Protein AF-A0A8T3BFW3-F1 (afdb_monomer)

Sequence (108 aa):
MHKDVEEMVSISEVGQRNKYLAMSLGGLLQPLALLGRVWEDISMDFIDWLSRSEGFTVILVVVNRLSKYAHFIPLRHPYTVVTIISAFIREVVRLHGLGTRGDNIRQG

Nearest PDB structures (foldseek):
  2x6n-assembly2_E  TM=8.194E-01  e=5.418E-03  Human spumaretrovirus
  2x6s-assembly3_A  TM=8.290E-01  e=5.418E-03  Human spumaretrovirus
  2x6s-assembly3_B  TM=8.291E-01  e=5.770E-03  Human spumaretrovirus
  2x74-assembly2_A  TM=8.304E-01  e=6.144E-03  Human spumaretrovirus
  3oyn-assembly1_A  TM=8.134E-01  e=8.412E-03  Human spumaretrovirus

Organism: Dendrobium nobile (NCBI:txid94219)

Foldseek 3Di:
DVVVVVVVLVPDPVSVVPPDPPPPPCDPPDPDPQDPDWQQDKDWDKDAQADDDPQFGIWIWIAGPNVRDIDTFTDHPPDDPVNVVVSCCVGPCVVPNHPPPPDDPDDD

pLDDT: mean 76.06, std 16.07, range [36.5, 95.12]

Radius of gyration: 24.31 Å; Cα contacts (8 Å, |Δi|>4): 108; chains: 1; bounding box: 72×40×49 Å

Mean predicted aligned error: 15.04 Å

Solvent-accessible surface area (backbone atoms only — not comparable to full-atom values): 6879 Å² total; per-residue (Å²): 109,73,67,59,52,54,51,58,48,71,75,30,67,69,54,54,70,69,47,69,74,81,63,73,87,67,66,87,76,76,76,74,76,86,71,91,53,75,55,57,45,71,49,76,50,75,52,65,90,46,78,74,52,97,71,27,32,31,33,41,36,41,30,25,73,80,77,69,50,69,45,81,43,79,37,44,78,88,74,49,72,68,56,51,53,53,50,44,44,64,68,45,35,70,76,70,52,77,39,71,80,82,74,75,88,69,89,132

InterPro domains:
  IPR012337 Ribonuclease H-like superfamily [SSF53098] (29-98)
  IPR036397 Ribonuclease H superfamily [G3DSA:3.30.420.10] (36-102)

Structure (mmCIF, N/CA/C/O backbone):
data_AF-A0A8T3BFW3-F1
#
_entry.id   AF-A0A8T3BFW3-F1
#
loop_
_atom_site.group_PDB
_atom_site.id
_atom_site.type_symbol
_atom_site.label_atom_id
_atom_site.label_alt_id
_atom_site.label_comp_id
_atom_site.label_asym_id
_atom_site.label_entity_id
_atom_site.label_seq_id
_atom_site.pdbx_PDB_ins_code
_atom_site.Cartn_x
_atom_site.Cartn_y
_atom_site.Cartn_z
_atom_site.occupancy
_atom_site.B_iso_or_equiv
_atom_site.auth_seq_id
_atom_site.auth_comp_id
_atom_site.auth_asym_id
_atom_site.auth_atom_id
_atom_site.pdbx_PDB_model_num
ATOM 1 N N . MET A 1 1 ? 39.112 23.310 -34.928 1.00 56.00 1 MET A N 1
ATOM 2 C CA . MET A 1 1 ? 39.297 22.261 -33.902 1.00 56.00 1 MET A CA 1
ATOM 3 C C . MET A 1 1 ? 37.984 21.782 -33.298 1.00 56.00 1 MET A C 1
ATOM 5 O O . MET A 1 1 ? 37.650 20.635 -33.524 1.00 56.00 1 MET A O 1
ATOM 9 N N . HIS A 1 2 ? 37.209 22.604 -32.573 1.00 57.06 2 HIS A N 1
ATOM 10 C CA . HIS A 1 2 ? 35.934 22.133 -31.993 1.00 57.06 2 HIS A CA 1
ATOM 11 C C . HIS A 1 2 ? 34.885 21.728 -33.047 1.00 57.06 2 HIS A C 1
ATOM 13 O O . HIS A 1 2 ? 34.278 20.673 -32.913 1.00 57.06 2 HIS A O 1
ATOM 19 N N . LYS A 1 3 ? 34.735 22.513 -34.124 1.00 67.19 3 LYS A N 1
ATOM 20 C CA . LYS A 1 3 ? 33.815 22.198 -35.234 1.00 67.19 3 LYS A CA 1
ATOM 21 C C . LYS A 1 3 ? 34.152 20.887 -35.948 1.00 67.19 3 LYS A C 1
ATOM 23 O O . LYS A 1 3 ? 33.261 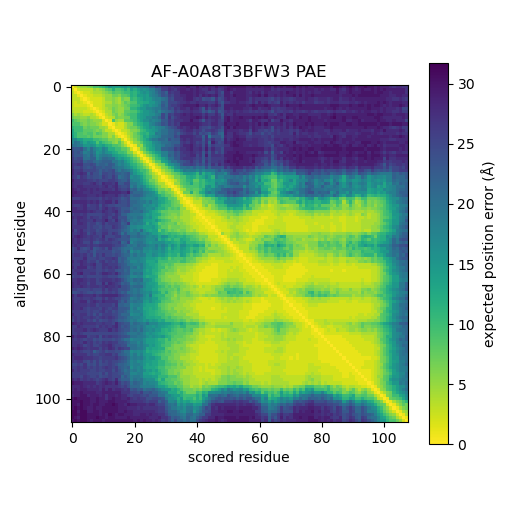20.097 -36.220 1.00 67.19 3 LYS A O 1
ATOM 28 N N . ASP A 1 4 ? 35.437 20.639 -36.177 1.00 66.38 4 ASP A N 1
ATOM 29 C CA . ASP A 1 4 ? 35.906 19.443 -36.889 1.00 66.38 4 ASP A CA 1
ATOM 30 C C . ASP A 1 4 ? 35.658 18.168 -36.061 1.00 66.38 4 ASP A C 1
ATOM 32 O O . ASP A 1 4 ? 35.359 17.104 -36.597 1.00 66.38 4 ASP A O 1
ATOM 36 N N . VAL A 1 5 ? 35.728 18.287 -34.730 1.00 66.56 5 VAL A N 1
ATOM 37 C CA . VAL A 1 5 ? 35.399 17.201 -33.796 1.00 66.56 5 VAL A CA 1
ATOM 38 C C . VAL A 1 5 ? 33.894 16.920 -33.779 1.00 66.56 5 VAL A C 1
ATOM 40 O O . VAL A 1 5 ? 33.497 15.757 -33.745 1.00 66.56 5 VAL A O 1
ATOM 43 N N . GLU A 1 6 ? 33.047 17.951 -33.827 1.00 68.75 6 GLU A N 1
ATOM 44 C CA . GLU A 1 6 ? 31.589 17.782 -33.902 1.00 68.75 6 GLU A CA 1
ATOM 45 C C . GLU A 1 6 ? 31.159 17.126 -35.217 1.00 68.75 6 GLU A C 1
ATOM 47 O O . GLU A 1 6 ? 30.344 16.200 -35.208 1.00 68.75 6 GLU A O 1
ATOM 52 N N . GLU A 1 7 ? 31.763 17.546 -36.328 1.00 71.56 7 GLU A N 1
ATOM 53 C CA . GLU A 1 7 ? 31.522 16.962 -37.641 1.00 71.56 7 GLU A CA 1
ATOM 54 C C . GLU A 1 7 ? 31.944 15.489 -37.656 1.00 71.56 7 GLU A C 1
ATOM 56 O O . GLU A 1 7 ? 31.107 14.634 -37.939 1.00 71.56 7 GLU A O 1
ATOM 61 N N . MET A 1 8 ? 33.161 15.156 -37.204 1.00 66.38 8 MET A N 1
ATOM 62 C CA . MET A 1 8 ? 33.671 13.775 -37.148 1.00 66.38 8 MET A CA 1
ATOM 63 C C . MET A 1 8 ? 32.805 12.833 -36.292 1.00 66.38 8 MET A C 1
ATOM 65 O O . MET A 1 8 ? 32.678 11.641 -36.577 1.00 66.38 8 MET A O 1
ATOM 69 N N . VAL A 1 9 ? 32.175 13.365 -35.246 1.00 65.19 9 VAL A N 1
ATOM 70 C CA . VAL A 1 9 ? 31.271 12.612 -34.368 1.00 65.19 9 VAL A CA 1
ATOM 71 C C . VAL A 1 9 ? 29.866 12.452 -34.974 1.00 65.19 9 VAL A C 1
ATOM 73 O O . VAL A 1 9 ? 29.157 11.504 -34.626 1.00 65.19 9 VAL A O 1
ATOM 76 N N . SER A 1 10 ? 29.455 13.328 -35.895 1.00 64.25 10 SER A N 1
ATOM 77 C CA . SER A 1 10 ? 28.176 13.217 -36.614 1.00 64.25 10 SER A CA 1
ATOM 78 C C . SER A 1 10 ? 28.187 12.113 -37.681 1.00 64.25 10 SER A C 1
ATOM 80 O O . SER A 1 10 ? 27.211 11.381 -37.814 1.00 64.25 10 SER A O 1
ATOM 82 N N . ILE A 1 11 ? 29.317 11.939 -38.372 1.00 69.81 11 ILE A N 1
ATOM 83 C CA . ILE A 1 11 ? 29.502 10.955 -39.455 1.00 69.81 11 ILE A CA 1
ATOM 84 C C . ILE A 1 11 ? 29.868 9.548 -38.962 1.00 69.81 11 ILE A C 1
ATOM 86 O O . ILE A 1 11 ? 29.824 8.595 -39.738 1.00 69.81 11 ILE A O 1
ATOM 90 N N . SER A 1 12 ? 30.216 9.379 -37.683 1.00 70.12 12 SER A N 1
ATOM 91 C CA . SER A 1 12 ? 30.611 8.075 -37.138 1.00 70.12 12 SER A CA 1
ATOM 92 C C . SER A 1 12 ? 29.428 7.298 -36.551 1.00 70.12 12 SER A C 1
ATOM 94 O O . SER A 1 12 ? 28.923 7.614 -35.472 1.00 70.12 12 SER A O 1
ATOM 96 N N . GLU A 1 13 ? 29.042 6.207 -37.216 1.00 61.53 13 GLU A N 1
ATOM 97 C CA . GLU A 1 13 ? 27.994 5.275 -36.767 1.00 61.53 13 GLU A CA 1
ATOM 98 C C . GLU A 1 13 ? 28.285 4.658 -35.387 1.00 61.53 13 GLU A C 1
ATOM 100 O O . GLU A 1 13 ? 27.370 4.423 -34.600 1.00 61.53 13 GLU A O 1
ATOM 105 N N . VAL A 1 14 ? 29.559 4.409 -35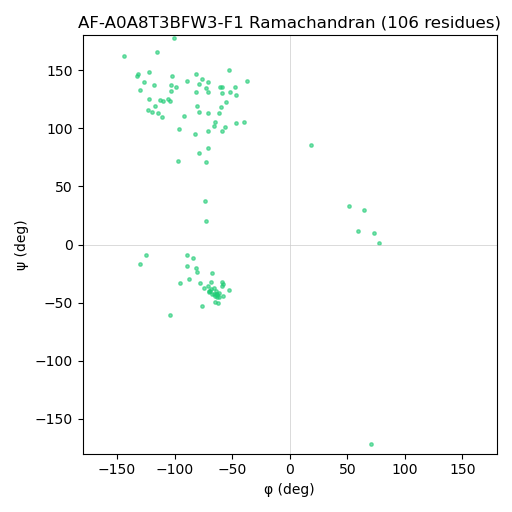.069 1.00 66.88 14 VAL A N 1
ATOM 106 C CA . VAL A 1 14 ? 29.989 3.831 -33.782 1.00 66.88 14 VAL A CA 1
ATOM 107 C C . VAL A 1 14 ? 29.783 4.833 -32.643 1.00 66.88 14 VAL A C 1
ATOM 109 O O . VAL A 1 14 ? 29.313 4.464 -31.567 1.00 66.88 14 VAL A O 1
ATOM 112 N N . GLY A 1 1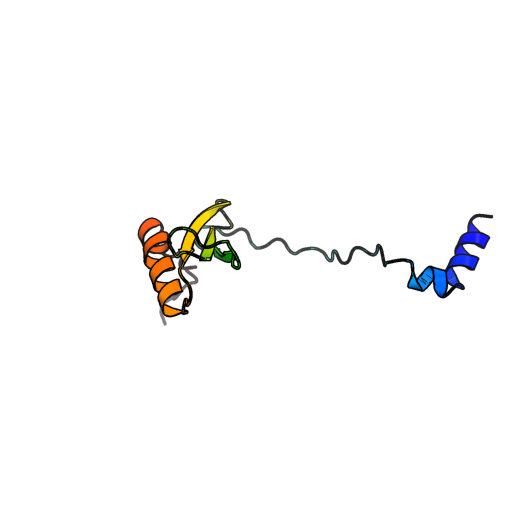5 ? 30.071 6.116 -32.893 1.00 61.09 15 GLY A N 1
ATOM 113 C CA . GLY A 1 15 ? 29.819 7.202 -31.947 1.00 61.09 15 GLY A CA 1
ATOM 114 C C . GLY A 1 15 ? 28.327 7.475 -31.745 1.00 61.09 15 GLY A C 1
ATOM 115 O O . GLY A 1 15 ? 27.906 7.702 -30.616 1.00 61.09 15 GLY A O 1
ATOM 116 N N . GLN A 1 16 ? 27.523 7.396 -32.809 1.00 60.12 16 GLN A N 1
ATOM 117 C CA . GLN A 1 16 ? 26.064 7.557 -32.743 1.00 60.12 16 GLN A CA 1
ATOM 118 C C . GLN A 1 16 ? 25.373 6.381 -32.037 1.00 60.12 16 GLN A C 1
ATOM 120 O O . GLN A 1 16 ? 24.478 6.602 -31.229 1.00 60.12 16 GLN A O 1
ATOM 125 N N . ARG A 1 17 ? 25.805 5.135 -32.286 1.00 61.56 17 ARG A N 1
ATOM 126 C CA . ARG A 1 17 ? 25.239 3.935 -31.640 1.00 61.56 17 ARG A CA 1
ATOM 127 C C . ARG A 1 17 ? 25.599 3.819 -30.158 1.00 61.56 17 ARG A C 1
ATOM 129 O O . ARG A 1 17 ? 24.787 3.328 -29.384 1.00 61.56 17 ARG A O 1
ATOM 136 N N . ASN A 1 18 ? 26.809 4.230 -29.767 1.00 58.78 18 ASN A N 1
ATOM 137 C CA . ASN A 1 18 ? 27.284 4.111 -28.383 1.00 58.78 18 ASN A CA 1
ATOM 138 C C . ASN A 1 18 ? 26.938 5.330 -27.512 1.00 58.78 18 ASN A C 1
ATOM 140 O O . ASN A 1 18 ? 26.950 5.249 -26.282 1.00 58.78 18 ASN A O 1
ATOM 144 N N . LYS A 1 19 ? 26.609 6.470 -28.129 1.00 58.16 19 LYS A N 1
ATOM 145 C CA . LYS A 1 19 ? 25.938 7.557 -27.426 1.00 58.16 19 LYS A CA 1
ATOM 146 C C . LYS A 1 19 ? 24.514 7.105 -27.136 1.00 58.16 19 LYS A C 1
ATOM 148 O O . LYS A 1 19 ? 23.627 7.237 -27.971 1.00 58.16 19 LYS A O 1
ATOM 153 N N . TYR A 1 20 ? 24.282 6.617 -25.920 1.00 54.94 20 TYR A N 1
ATOM 154 C CA . TYR A 1 20 ? 22.945 6.705 -25.350 1.00 54.94 20 TYR A CA 1
ATOM 155 C C . TYR A 1 20 ? 22.458 8.133 -25.570 1.00 54.94 20 TYR A C 1
ATOM 157 O O . TYR A 1 20 ? 23.178 9.089 -25.263 1.00 54.94 20 TYR A O 1
ATOM 165 N N . LEU A 1 21 ? 21.265 8.285 -26.140 1.00 58.31 21 LEU A N 1
ATOM 166 C CA . LEU A 1 21 ? 20.603 9.573 -26.157 1.00 58.31 21 LEU A CA 1
ATOM 167 C C . LEU A 1 21 ? 20.485 10.022 -24.695 1.00 58.31 21 LEU A C 1
ATOM 169 O O . LEU A 1 21 ? 19.583 9.607 -23.981 1.00 58.31 21 LEU A O 1
ATOM 173 N N . ALA A 1 22 ? 21.366 10.921 -24.261 1.00 54.59 22 ALA A N 1
ATOM 174 C CA . ALA A 1 22 ? 21.135 11.769 -23.097 1.00 54.59 22 ALA A CA 1
ATOM 175 C C . ALA A 1 22 ? 20.087 12.851 -23.428 1.00 54.59 22 ALA A C 1
ATOM 177 O O . ALA A 1 22 ? 20.012 13.887 -22.773 1.00 54.59 22 ALA A O 1
ATOM 178 N N . MET A 1 23 ? 19.273 12.635 -24.470 1.00 53.62 23 MET A N 1
ATOM 179 C CA . MET A 1 23 ? 17.997 13.306 -24.594 1.00 53.62 23 MET A CA 1
ATOM 180 C C . MET A 1 23 ? 17.163 12.781 -23.441 1.00 53.62 23 MET A C 1
ATOM 182 O O . MET A 1 23 ? 16.675 11.655 -23.470 1.00 53.62 23 MET A O 1
ATOM 186 N N . SER A 1 24 ? 17.060 13.605 -22.405 1.00 59.59 24 SER A N 1
ATOM 187 C CA . SER A 1 24 ? 15.990 13.517 -21.429 1.00 59.59 24 SER A CA 1
ATOM 188 C C . SER A 1 24 ? 14.698 13.193 -22.180 1.00 59.59 24 SER A C 1
ATOM 190 O O . SER A 1 24 ? 14.111 14.062 -22.823 1.00 59.59 24 SER A O 1
ATOM 192 N N . LEU A 1 25 ? 14.229 11.948 -22.083 1.00 54.22 25 LEU A N 1
ATOM 193 C CA . LEU A 1 25 ? 12.844 11.598 -22.380 1.00 54.22 25 LEU A CA 1
ATOM 194 C C . LEU A 1 25 ? 11.946 12.111 -21.235 1.00 54.22 25 LEU A C 1
ATOM 196 O O . LEU A 1 25 ? 11.024 11.443 -20.792 1.00 54.22 25 LEU A O 1
ATOM 200 N N . GLY A 1 26 ? 12.262 13.282 -20.686 1.00 58.81 26 GLY A N 1
ATOM 201 C CA . GLY A 1 26 ? 11.469 13.996 -19.709 1.00 58.81 26 GLY A CA 1
ATOM 202 C C . GLY A 1 26 ? 10.644 15.026 -20.453 1.00 58.81 26 GLY A C 1
ATOM 203 O O . GLY A 1 26 ? 10.927 16.219 -20.378 1.00 58.81 26 GLY A O 1
ATOM 204 N N . GLY A 1 27 ? 9.633 14.566 -21.197 1.00 64.19 27 GLY A N 1
ATOM 205 C CA . GLY A 1 27 ? 8.515 15.445 -21.530 1.00 64.19 27 GLY A CA 1
ATOM 206 C C . GLY A 1 27 ? 7.966 16.060 -20.238 1.00 64.19 27 GLY A C 1
ATOM 207 O O . GLY A 1 27 ? 8.089 15.449 -19.175 1.00 64.19 27 GLY A O 1
ATOM 208 N N . LEU A 1 28 ? 7.408 17.274 -20.313 1.00 60.81 28 LEU A N 1
ATOM 209 C CA . LEU A 1 28 ? 6.784 17.953 -19.171 1.00 60.81 28 LEU A CA 1
ATOM 210 C C . LEU A 1 28 ? 5.852 16.975 -18.445 1.00 60.81 28 LEU A C 1
ATOM 212 O O . LEU A 1 28 ? 4.771 16.661 -18.939 1.00 60.81 28 LEU A O 1
ATOM 216 N N . LEU A 1 29 ? 6.291 16.468 -17.289 1.00 64.88 29 LEU A N 1
ATOM 217 C CA . LEU A 1 29 ? 5.467 15.621 -16.442 1.00 64.88 29 LEU A CA 1
ATOM 218 C C . LEU A 1 29 ? 4.319 16.500 -15.967 1.00 64.88 29 LEU A C 1
ATOM 220 O O . LEU A 1 29 ? 4.522 17.400 -15.152 1.00 64.88 29 LEU A O 1
ATOM 224 N N . GLN A 1 30 ? 3.130 16.283 -16.529 1.00 64.19 30 GLN A N 1
ATOM 225 C CA . GLN A 1 30 ? 1.942 17.007 -16.113 1.00 64.19 30 GLN A CA 1
ATOM 226 C C . GLN A 1 30 ? 1.725 16.706 -14.623 1.00 64.19 30 GLN A C 1
ATOM 228 O O . GLN A 1 30 ? 1.555 15.535 -14.264 1.00 64.19 30 GLN A O 1
ATOM 233 N N . PRO A 1 31 ? 1.771 17.718 -13.737 1.00 62.78 31 PRO A N 1
ATOM 234 C CA . PRO A 1 31 ? 1.517 17.496 -12.326 1.00 62.78 31 PRO A CA 1
ATOM 235 C C . PRO A 1 31 ? 0.117 16.914 -12.189 1.00 62.78 31 PRO A C 1
ATOM 237 O O . PRO A 1 31 ? -0.837 17.432 -12.776 1.00 62.78 31 PRO A O 1
ATOM 240 N N . LEU A 1 32 ? -0.008 15.822 -11.437 1.00 65.19 32 LEU A N 1
ATOM 241 C CA . LEU A 1 32 ? -1.324 15.285 -11.142 1.00 65.19 32 LEU A CA 1
ATOM 242 C C . LEU A 1 32 ? -2.134 16.371 -10.425 1.00 65.19 32 LEU A C 1
ATOM 244 O O . LEU A 1 32 ? -1.596 17.048 -9.545 1.00 65.19 32 LEU A O 1
ATOM 248 N N . ALA A 1 33 ? -3.397 16.546 -10.823 1.00 66.12 33 ALA A N 1
ATOM 249 C CA . ALA A 1 33 ? -4.286 17.518 -10.204 1.00 66.12 33 ALA A CA 1
ATOM 250 C C . ALA A 1 33 ? -4.213 17.402 -8.674 1.00 66.12 33 ALA A C 1
ATOM 252 O O . ALA A 1 33 ? -4.197 16.296 -8.134 1.00 66.12 33 ALA A O 1
ATOM 253 N N . LEU A 1 34 ? -4.136 18.541 -7.984 1.00 59.25 34 LEU A N 1
ATOM 254 C CA . LEU A 1 34 ? -4.155 18.569 -6.526 1.00 59.25 34 LEU A CA 1
ATOM 255 C C . LEU A 1 34 ? -5.491 17.991 -6.058 1.00 59.25 34 LEU A C 1
ATOM 257 O O . LEU A 1 34 ? -6.549 18.562 -6.322 1.00 59.25 34 LEU A O 1
ATOM 261 N N . LEU A 1 35 ? -5.436 16.832 -5.410 1.00 60.44 35 LEU A N 1
ATOM 262 C CA . LEU A 1 35 ? -6.623 16.159 -4.903 1.00 60.44 35 LEU A CA 1
ATOM 263 C C . LEU A 1 35 ? -7.023 16.786 -3.573 1.00 60.44 35 LEU A C 1
ATOM 265 O O . LEU A 1 35 ? -6.183 17.040 -2.709 1.00 60.44 35 LEU A O 1
ATOM 269 N N . GLY A 1 36 ? -8.308 17.115 -3.462 1.00 64.25 36 GLY A N 1
ATOM 270 C CA . GLY A 1 36 ? -8.834 17.955 -2.392 1.00 64.25 36 GLY A CA 1
ATOM 271 C C . GLY A 1 36 ? -9.073 17.195 -1.094 1.00 64.25 36 GLY A C 1
ATOM 272 O O . GLY A 1 36 ? -9.155 17.827 -0.038 1.00 64.25 36 GLY A O 1
ATOM 273 N N . ARG A 1 37 ? -9.187 15.859 -1.139 1.00 66.94 37 ARG A N 1
ATOM 274 C CA . ARG A 1 37 ? -9.421 15.045 0.058 1.00 66.94 37 ARG A CA 1
ATOM 275 C C . ARG A 1 37 ? -8.487 13.845 0.156 1.00 66.94 37 ARG A C 1
ATOM 277 O O . ARG A 1 37 ? -8.072 13.217 -0.814 1.00 66.94 37 ARG A O 1
ATOM 284 N N . VAL A 1 38 ? -8.167 13.528 1.404 1.00 64.69 38 VAL A N 1
ATOM 285 C CA . VAL A 1 38 ? -7.408 12.343 1.806 1.00 64.69 38 VAL A CA 1
ATOM 286 C C . VAL A 1 38 ? -8.202 11.099 1.369 1.00 64.69 38 VAL A C 1
ATOM 288 O O . VAL A 1 38 ? -9.413 11.069 1.575 1.00 64.69 38 VAL A O 1
ATOM 291 N N . TRP A 1 39 ? -7.534 10.096 0.783 1.00 73.94 39 TRP A N 1
ATOM 292 C CA . TRP A 1 39 ? -8.134 8.844 0.269 1.00 73.94 39 TRP A CA 1
ATOM 293 C C . TRP A 1 39 ? -8.946 8.946 -1.034 1.00 73.94 39 TRP A C 1
ATOM 295 O O . TRP A 1 39 ? -9.572 7.961 -1.418 1.00 73.94 39 TRP A O 1
ATOM 305 N N . GLU A 1 40 ? -8.916 10.086 -1.738 1.00 77.44 40 GLU A N 1
ATOM 306 C CA . GLU A 1 40 ? -9.434 10.194 -3.120 1.00 77.44 40 GLU A CA 1
ATOM 307 C C . GLU A 1 40 ? -8.465 9.608 -4.155 1.00 77.44 40 GLU A C 1
ATOM 309 O O . GLU A 1 40 ? -8.894 9.054 -5.163 1.00 77.44 40 GLU A O 1
ATOM 314 N N . ASP A 1 41 ? -7.160 9.715 -3.890 1.00 82.00 41 ASP A N 1
ATOM 315 C CA . ASP A 1 41 ? -6.106 9.041 -4.647 1.00 82.00 41 ASP A CA 1
ATOM 316 C C . ASP A 1 41 ? -5.478 7.957 -3.798 1.00 82.00 41 ASP A C 1
ATOM 318 O O . ASP A 1 41 ? -4.891 8.237 -2.743 1.00 82.00 41 ASP A O 1
ATOM 322 N N . ILE A 1 42 ? -5.489 6.739 -4.307 1.00 87.19 42 ILE A N 1
ATOM 323 C CA . ILE A 1 42 ? -4.733 5.652 -3.713 1.00 87.19 42 ILE A CA 1
ATOM 324 C C . ILE A 1 42 ? -3.923 4.962 -4.795 1.00 87.19 42 ILE A C 1
ATOM 326 O O . ILE A 1 42 ? -4.425 4.636 -5.867 1.00 87.19 42 ILE A O 1
ATOM 330 N N . SER A 1 43 ? -2.652 4.737 -4.494 1.00 89.81 43 SER A N 1
ATOM 331 C CA . SER A 1 43 ? -1.811 3.825 -5.257 1.00 89.81 43 SER A CA 1
ATOM 332 C C . SER A 1 43 ? -1.762 2.502 -4.511 1.00 89.81 43 SER A C 1
ATOM 334 O O . SER A 1 43 ? -1.578 2.497 -3.292 1.00 89.81 43 SER A O 1
ATOM 336 N N . MET A 1 44 ? -1.907 1.392 -5.228 1.00 92.62 44 MET A N 1
ATOM 337 C CA . MET A 1 44 ? -1.714 0.049 -4.684 1.00 92.62 44 MET A CA 1
ATOM 338 C C . MET A 1 44 ? -0.561 -0.625 -5.412 1.00 92.62 44 MET A C 1
ATOM 340 O O . MET A 1 44 ? -0.480 -0.524 -6.634 1.00 92.62 44 MET A O 1
ATOM 344 N N . ASP A 1 45 ? 0.304 -1.302 -4.668 1.00 93.25 45 ASP A N 1
ATOM 345 C CA . ASP A 1 45 ? 1.436 -2.043 -5.217 1.00 93.25 45 ASP A CA 1
ATOM 346 C C . ASP A 1 45 ? 1.694 -3.327 -4.416 1.00 93.25 45 ASP A C 1
ATOM 348 O O . ASP A 1 45 ? 1.225 -3.470 -3.282 1.00 93.25 45 ASP A O 1
ATOM 352 N N . PHE A 1 46 ? 2.431 -4.267 -5.000 1.00 92.75 46 PHE A N 1
ATOM 353 C CA . PHE A 1 46 ? 2.760 -5.550 -4.389 1.00 92.75 46 PHE A CA 1
ATOM 354 C C . PHE A 1 46 ? 4.269 -5.730 -4.299 1.00 92.75 46 PHE A C 1
ATOM 356 O O . PHE A 1 46 ? 4.979 -5.709 -5.300 1.00 92.75 46 PHE A O 1
ATOM 363 N N . ILE A 1 47 ? 4.749 -6.003 -3.089 1.00 92.69 47 ILE A N 1
ATOM 364 C CA . ILE A 1 47 ? 6.102 -6.506 -2.873 1.00 92.69 47 ILE A CA 1
ATOM 365 C C . ILE A 1 47 ? 5.989 -8.027 -2.770 1.00 92.69 47 ILE A C 1
ATOM 367 O O . ILE A 1 47 ? 5.583 -8.547 -1.729 1.00 92.69 47 ILE A O 1
ATOM 371 N N . ASP A 1 48 ? 6.284 -8.725 -3.864 1.00 87.38 48 ASP A N 1
ATOM 372 C CA . ASP A 1 48 ? 6.308 -10.192 -3.933 1.00 87.38 48 ASP A CA 1
ATOM 373 C C . ASP A 1 48 ? 7.751 -10.728 -3.838 1.00 87.38 48 ASP A C 1
ATOM 375 O O . ASP A 1 48 ? 8.717 -9.966 -3.765 1.00 87.38 48 ASP A O 1
ATOM 379 N N . TRP A 1 49 ? 7.893 -12.054 -3.850 1.00 83.06 49 TRP A N 1
ATOM 380 C CA . TRP A 1 49 ? 9.156 -12.791 -3.829 1.00 83.06 49 TRP A CA 1
ATOM 381 C C . TRP A 1 49 ? 9.970 -12.608 -2.542 1.00 83.06 49 TRP A C 1
ATOM 383 O O . TRP A 1 49 ? 11.199 -12.702 -2.527 1.00 83.06 49 TRP A O 1
ATOM 393 N N . LEU A 1 50 ? 9.280 -12.375 -1.427 1.00 86.94 50 LEU A N 1
ATOM 394 C CA . LEU A 1 50 ? 9.911 -12.325 -0.117 1.00 86.94 50 LEU A CA 1
ATOM 395 C C . LEU A 1 50 ? 10.120 -13.737 0.437 1.00 86.94 50 LEU A C 1
ATOM 397 O O . LEU A 1 50 ? 9.301 -14.644 0.246 1.00 86.94 50 LEU A O 1
ATOM 401 N N . SER A 1 51 ? 11.207 -13.907 1.188 1.00 85.56 51 SER A N 1
ATOM 402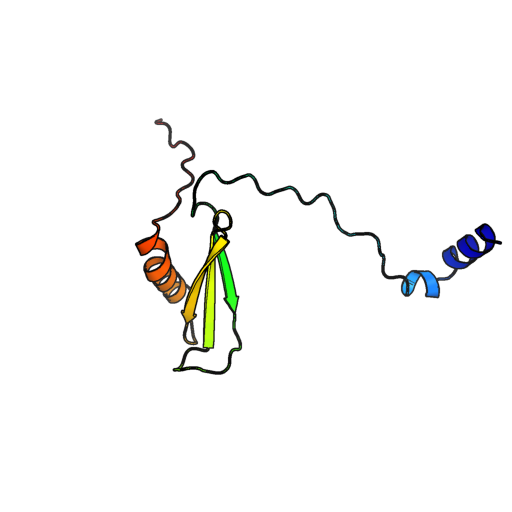 C CA . SER A 1 51 ? 11.416 -15.079 2.035 1.00 85.56 51 SER A CA 1
ATOM 403 C C . SER A 1 51 ? 10.192 -15.283 2.929 1.00 85.56 51 SER A C 1
ATOM 405 O O . SER A 1 51 ? 9.726 -14.336 3.564 1.00 85.56 51 SER A O 1
ATOM 407 N N . ARG A 1 52 ? 9.668 -16.514 2.993 1.00 84.12 52 ARG A N 1
ATOM 408 C CA . ARG A 1 52 ? 8.494 -16.827 3.822 1.00 84.12 52 ARG A CA 1
ATOM 409 C C . ARG A 1 52 ? 8.740 -16.426 5.274 1.00 84.12 52 ARG A C 1
ATOM 411 O O . ARG A 1 52 ? 9.648 -16.952 5.910 1.00 84.12 52 ARG A O 1
ATOM 418 N N . SER A 1 53 ? 7.873 -15.566 5.795 1.00 84.56 53 SER A N 1
ATOM 419 C CA . SER A 1 53 ? 7.814 -15.201 7.211 1.00 84.56 53 SER A CA 1
ATOM 420 C C . SER A 1 53 ? 6.412 -15.510 7.723 1.00 84.56 53 SER A C 1
ATOM 422 O O . SER A 1 53 ? 5.438 -14.974 7.200 1.00 84.56 53 SER A O 1
ATOM 424 N N . GLU A 1 54 ? 6.276 -16.449 8.664 1.00 86.75 54 GLU A N 1
ATOM 425 C CA . GLU A 1 54 ? 4.974 -16.884 9.211 1.00 86.75 54 GLU A CA 1
ATOM 426 C C . GLU A 1 54 ? 3.930 -17.275 8.136 1.00 86.75 54 GLU A C 1
ATOM 428 O O . GLU A 1 54 ? 2.719 -17.067 8.270 1.00 86.75 54 GLU A O 1
ATOM 433 N N . GLY A 1 55 ? 4.406 -17.828 7.015 1.00 86.19 55 GLY A N 1
ATOM 434 C CA . GLY A 1 55 ? 3.578 -18.221 5.871 1.00 86.19 55 GLY A CA 1
ATOM 435 C C . GLY A 1 55 ? 3.131 -17.072 4.960 1.00 86.19 55 GLY A C 1
ATOM 436 O O . GLY A 1 55 ? 2.435 -17.330 3.980 1.00 86.19 55 GLY A O 1
ATOM 437 N N . PHE A 1 56 ? 3.531 -15.831 5.242 1.00 89.44 56 PHE A N 1
ATOM 438 C CA . PHE A 1 56 ? 3.343 -14.676 4.367 1.00 89.44 56 PHE A CA 1
ATOM 439 C C . PHE A 1 56 ? 4.523 -14.534 3.406 1.00 89.44 56 PHE A C 1
ATOM 441 O O . PHE A 1 56 ? 5.676 -14.769 3.772 1.00 89.44 56 PHE A O 1
ATOM 448 N N . THR A 1 57 ? 4.213 -14.178 2.165 1.00 92.12 57 THR A N 1
ATOM 449 C CA . THR A 1 57 ? 5.181 -14.097 1.054 1.00 92.12 57 THR A CA 1
ATOM 450 C C . THR A 1 57 ? 5.096 -12.786 0.293 1.00 92.12 57 THR A C 1
ATOM 452 O O . THR A 1 57 ? 6.005 -12.465 -0.464 1.00 92.12 57 THR A O 1
ATOM 455 N N . VAL A 1 58 ? 3.997 -12.051 0.470 1.00 92.88 58 VAL A N 1
ATOM 456 C CA . VAL A 1 58 ? 3.671 -10.850 -0.298 1.00 92.88 58 VAL A CA 1
ATOM 457 C C . VAL A 1 58 ? 3.251 -9.756 0.669 1.00 92.88 58 VAL A C 1
ATOM 459 O O . VAL A 1 58 ? 2.584 -10.034 1.666 1.00 92.88 58 VAL A O 1
ATOM 462 N N . ILE A 1 59 ? 3.595 -8.511 0.366 1.00 94.44 59 ILE A N 1
ATOM 463 C CA . ILE A 1 59 ? 3.079 -7.338 1.071 1.00 94.44 59 ILE A CA 1
ATOM 464 C C . ILE A 1 59 ? 2.292 -6.495 0.072 1.00 94.44 59 ILE A C 1
ATOM 466 O O . ILE A 1 59 ? 2.845 -6.022 -0.917 1.00 94.44 59 ILE A O 1
ATOM 470 N N . LEU A 1 60 ? 1.002 -6.298 0.343 1.00 95.12 60 LEU A N 1
ATOM 471 C CA . LEU A 1 60 ? 0.179 -5.309 -0.344 1.00 95.12 60 LEU A CA 1
ATOM 472 C C . LEU A 1 60 ? 0.443 -3.941 0.285 1.00 95.12 60 LEU A C 1
ATOM 474 O O . LEU A 1 60 ? 0.202 -3.742 1.477 1.00 95.12 60 LEU A O 1
ATOM 478 N N . VAL A 1 61 ? 0.925 -3.007 -0.524 1.00 94.81 61 VAL A N 1
ATOM 479 C CA . VAL A 1 61 ? 1.206 -1.632 -0.122 1.00 94.81 61 VAL A CA 1
ATOM 480 C C . VAL A 1 61 ? 0.104 -0.734 -0.659 1.00 94.81 61 VAL A C 1
ATOM 482 O O . VAL A 1 61 ? -0.138 -0.698 -1.862 1.00 94.81 61 VAL A O 1
ATOM 485 N N . VAL A 1 62 ? -0.562 0.010 0.221 1.00 93.75 62 VAL A N 1
ATOM 486 C CA . VAL A 1 62 ? -1.600 0.977 -0.161 1.00 93.75 62 VAL A CA 1
ATOM 487 C C . VAL A 1 62 ? -1.178 2.359 0.295 1.00 93.75 62 VAL A C 1
ATOM 489 O O . VAL A 1 62 ? -1.111 2.614 1.493 1.00 93.75 62 VAL A O 1
ATOM 492 N N . VAL A 1 63 ? -0.912 3.258 -0.648 1.00 91.06 63 VAL A N 1
ATOM 493 C CA . VAL A 1 63 ? -0.406 4.606 -0.372 1.00 91.06 63 VAL A CA 1
ATOM 494 C C . VAL A 1 63 ? -1.453 5.647 -0.731 1.00 91.06 63 VAL A C 1
ATOM 496 O O . VAL A 1 63 ? -1.875 5.736 -1.883 1.00 91.06 63 VAL A O 1
ATOM 499 N N . ASN A 1 64 ? -1.811 6.500 0.227 1.00 88.75 64 ASN A N 1
ATOM 500 C CA . ASN A 1 64 ? -2.551 7.720 -0.068 1.00 88.75 64 ASN A CA 1
ATOM 501 C C . ASN A 1 64 ? -1.585 8.778 -0.613 1.00 88.75 64 ASN A C 1
ATOM 503 O O . ASN A 1 64 ? -0.704 9.268 0.104 1.00 88.75 64 ASN A O 1
ATOM 507 N N . ARG A 1 65 ? -1.747 9.166 -1.881 1.00 83.50 65 ARG A N 1
ATOM 508 C CA . ARG A 1 65 ? -0.779 10.050 -2.555 1.00 83.50 65 ARG A CA 1
ATOM 509 C C . ARG A 1 65 ? -0.757 11.465 -1.980 1.00 83.50 65 ARG A C 1
ATOM 511 O O . ARG A 1 65 ? 0.296 12.107 -2.075 1.00 83.50 65 ARG A O 1
ATOM 518 N N . LEU A 1 66 ? -1.861 11.903 -1.364 1.00 82.62 66 LEU A N 1
ATOM 519 C CA . LEU A 1 66 ? -1.997 13.220 -0.740 1.00 82.62 66 LEU A CA 1
ATOM 520 C C . LEU A 1 66 ? -1.281 1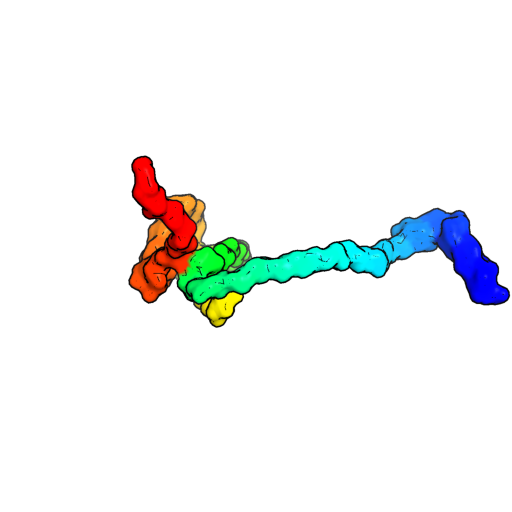3.295 0.614 1.00 82.62 66 LEU A C 1
ATOM 522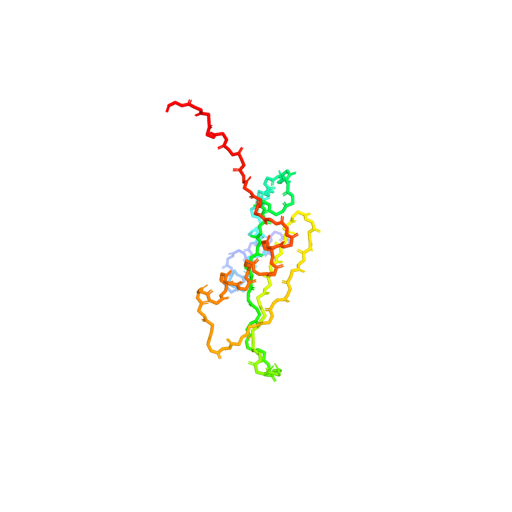 O O . LEU A 1 66 ? -0.462 14.183 0.821 1.00 82.62 66 LEU A O 1
ATOM 526 N N . SER A 1 67 ? -1.558 12.362 1.531 1.00 81.12 67 SER A N 1
ATOM 527 C CA . SER A 1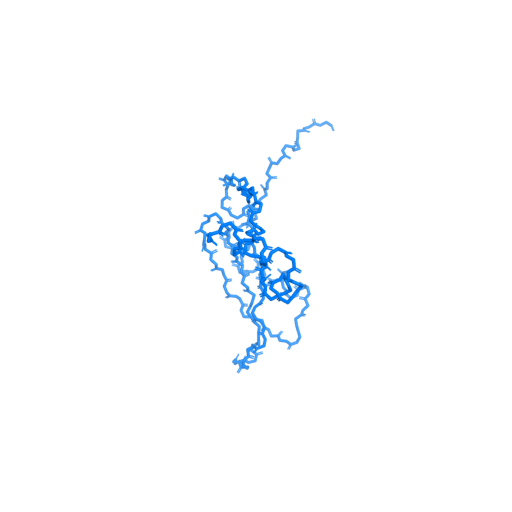 67 ? -0.973 12.400 2.882 1.00 81.12 67 SER A CA 1
ATOM 528 C C . SER A 1 67 ? 0.368 11.678 3.001 1.00 81.12 67 SER A C 1
ATOM 530 O O . SER A 1 67 ? 0.995 11.756 4.052 1.00 81.12 67 SER A O 1
ATOM 532 N N . LYS A 1 68 ? 0.789 10.945 1.959 1.00 84.25 68 LYS A N 1
ATOM 533 C CA . LYS A 1 68 ? 1.961 10.048 1.962 1.00 84.25 68 LYS A CA 1
ATOM 534 C C . LYS A 1 68 ? 1.903 8.928 3.007 1.00 84.25 68 LYS A C 1
ATOM 536 O O . LYS A 1 68 ? 2.894 8.231 3.199 1.00 84.25 68 LYS A O 1
ATOM 541 N N . TYR A 1 69 ? 0.751 8.712 3.642 1.00 88.19 69 TYR A N 1
ATOM 542 C CA . TYR A 1 69 ? 0.541 7.553 4.503 1.00 88.19 69 TYR A CA 1
ATOM 543 C C . TYR A 1 69 ? 0.437 6.279 3.672 1.00 88.19 69 TYR A C 1
ATOM 545 O O . TYR A 1 69 ? -0.213 6.268 2.624 1.00 88.19 69 TYR A O 1
ATOM 553 N N . ALA A 1 70 ? 1.043 5.210 4.182 1.00 91.31 70 ALA A N 1
ATOM 554 C CA . ALA A 1 70 ? 1.039 3.895 3.566 1.00 91.31 70 ALA A CA 1
ATOM 555 C C . ALA A 1 70 ? 0.561 2.826 4.555 1.00 91.31 70 ALA A C 1
ATOM 557 O O . ALA A 1 70 ? 0.943 2.843 5.724 1.00 91.31 70 ALA A O 1
ATOM 558 N N . HIS A 1 71 ? -0.240 1.882 4.065 1.00 93.38 71 HIS A N 1
ATOM 559 C CA . HIS A 1 71 ? -0.573 0.639 4.757 1.00 93.38 71 HIS A CA 1
ATOM 560 C C . HIS A 1 71 ? 0.220 -0.505 4.148 1.00 93.38 71 HIS A C 1
ATOM 562 O O . HIS A 1 71 ? 0.233 -0.657 2.929 1.00 93.38 71 HIS A O 1
ATOM 568 N N . PHE A 1 72 ? 0.838 -1.317 5.001 1.00 94.25 72 PHE A N 1
ATOM 569 C CA . PHE A 1 72 ? 1.554 -2.529 4.614 1.00 94.25 72 PHE A CA 1
ATOM 570 C C . PHE A 1 72 ? 0.776 -3.731 5.131 1.00 94.25 72 PHE A C 1
ATOM 572 O O . PHE A 1 72 ? 0.694 -3.956 6.337 1.00 94.25 72 PHE A O 1
ATOM 579 N N . ILE A 1 73 ? 0.172 -4.482 4.217 1.00 94.38 73 ILE A N 1
ATOM 580 C CA . ILE A 1 73 ? -0.745 -5.566 4.551 1.00 94.38 73 ILE A CA 1
ATOM 581 C C . ILE A 1 73 ? -0.114 -6.884 4.096 1.00 94.38 73 ILE A C 1
ATOM 583 O O . ILE A 1 73 ? 0.051 -7.092 2.892 1.00 94.38 73 ILE A O 1
ATOM 587 N N . PRO A 1 74 ? 0.256 -7.788 5.017 1.00 93.75 74 PRO A N 1
ATOM 588 C CA . PRO A 1 74 ? 0.864 -9.054 4.641 1.00 93.75 74 PRO A CA 1
ATOM 589 C C . PRO A 1 74 ? -0.182 -9.997 4.022 1.00 93.75 74 PRO A C 1
ATOM 591 O O . PRO A 1 74 ? -1.284 -10.170 4.548 1.00 93.75 74 PRO A O 1
ATOM 594 N N . LEU A 1 75 ? 0.179 -10.639 2.911 1.00 93.38 75 LEU A N 1
ATOM 595 C CA . LEU A 1 75 ? -0.631 -11.606 2.169 1.00 93.38 75 LEU A CA 1
ATOM 596 C C . LEU A 1 75 ? 0.090 -12.959 2.045 1.00 93.38 75 LEU A C 1
ATOM 598 O O . LEU A 1 75 ? 1.323 -13.049 1.999 1.00 93.38 75 LEU A O 1
ATOM 602 N N . ARG A 1 76 ? -0.702 -14.036 2.012 1.00 91.38 76 ARG A N 1
ATOM 603 C CA . ARG A 1 76 ? -0.223 -15.412 1.822 1.00 91.38 76 ARG A CA 1
ATOM 604 C C . ARG A 1 76 ? -0.505 -15.862 0.394 1.00 91.38 76 ARG A C 1
ATOM 606 O O . ARG A 1 76 ? -1.602 -15.628 -0.109 1.00 91.38 76 ARG A O 1
ATOM 613 N N . HIS A 1 77 ? 0.459 -16.533 -0.233 1.00 86.25 77 HIS A N 1
ATOM 614 C CA . HIS A 1 77 ? 0.240 -17.188 -1.523 1.00 86.25 77 HIS A CA 1
ATOM 615 C C . HIS A 1 77 ? -0.544 -18.505 -1.371 1.00 86.25 77 HIS A C 1
ATOM 617 O O . HIS A 1 77 ? -0.263 -19.265 -0.438 1.00 86.25 77 HIS A O 1
ATOM 623 N N . PRO A 1 78 ? -1.457 -18.825 -2.307 1.00 89.56 78 PRO A N 1
ATOM 624 C CA . PRO A 1 78 ? -1.901 -17.979 -3.419 1.00 89.56 78 PRO A CA 1
ATOM 625 C C . PRO A 1 78 ? -2.917 -16.919 -2.958 1.00 89.56 78 PRO A C 1
ATOM 627 O O . PRO A 1 78 ? -3.841 -17.229 -2.205 1.00 89.56 78 PRO A O 1
ATOM 630 N N . TYR A 1 79 ? -2.785 -15.683 -3.449 1.00 89.25 79 TYR A N 1
ATOM 631 C CA . TYR A 1 79 ? -3.789 -14.638 -3.240 1.00 89.25 79 TYR A CA 1
ATOM 632 C C . TYR A 1 79 ? -4.657 -14.450 -4.488 1.00 89.25 79 TYR A C 1
ATOM 634 O O . TYR A 1 79 ? -4.208 -14.568 -5.625 1.00 89.25 79 TYR A O 1
ATOM 642 N N . THR A 1 80 ? -5.932 -14.149 -4.266 1.00 92.81 80 THR A N 1
ATOM 643 C CA . THR A 1 80 ? -6.910 -13.831 -5.312 1.00 92.81 80 THR A CA 1
ATOM 644 C C . THR A 1 80 ? -7.381 -12.388 -5.182 1.00 92.81 80 THR A C 1
ATOM 646 O O . THR A 1 80 ? -7.232 -11.755 -4.132 1.00 92.81 80 THR A O 1
ATOM 649 N N . VAL A 1 81 ? -8.040 -11.875 -6.222 1.00 92.75 81 VAL A N 1
ATOM 650 C CA . VAL A 1 81 ? -8.683 -10.550 -6.185 1.00 92.75 81 VAL A CA 1
ATOM 651 C C . VAL A 1 81 ? -9.630 -10.422 -4.984 1.00 92.75 81 VAL A C 1
ATOM 653 O O . VAL A 1 81 ? -9.627 -9.401 -4.304 1.00 92.75 81 VAL A O 1
ATOM 656 N N . VAL A 1 82 ? -10.370 -11.483 -4.645 1.00 94.69 82 VAL A N 1
ATOM 657 C CA . VAL A 1 82 ? -11.289 -11.491 -3.494 1.00 94.69 82 VAL A CA 1
ATOM 658 C C . VAL A 1 82 ? -10.537 -11.310 -2.175 1.00 94.69 82 VAL A C 1
ATOM 660 O O . VAL A 1 82 ? -10.961 -10.527 -1.322 1.00 94.69 82 VAL A O 1
ATOM 663 N N . THR A 1 83 ? -9.399 -11.988 -2.004 1.00 93.38 83 THR A N 1
ATOM 664 C CA . THR A 1 83 ? -8.571 -11.826 -0.796 1.00 93.38 83 THR A CA 1
ATOM 665 C C . THR A 1 83 ? -7.978 -10.422 -0.685 1.00 93.38 83 THR A C 1
ATOM 667 O O . THR A 1 83 ? -7.964 -9.864 0.410 1.00 93.38 83 THR A O 1
ATOM 670 N N . ILE A 1 84 ? -7.575 -9.820 -1.810 1.00 93.75 84 ILE A N 1
ATOM 671 C CA . ILE A 1 84 ? -7.053 -8.448 -1.857 1.00 93.75 84 ILE A CA 1
ATOM 672 C C . ILE A 1 84 ? -8.144 -7.450 -1.469 1.00 93.75 84 ILE A C 1
ATOM 674 O O . ILE A 1 84 ? -7.924 -6.628 -0.585 1.00 93.75 84 ILE A O 1
ATOM 678 N N . ILE A 1 85 ? -9.334 -7.548 -2.073 1.00 93.50 85 ILE A N 1
ATOM 679 C CA . ILE A 1 85 ? -10.472 -6.668 -1.760 1.00 93.50 85 ILE A CA 1
ATOM 680 C C . ILE A 1 85 ? -10.833 -6.777 -0.277 1.00 93.50 85 ILE A C 1
ATOM 682 O O . ILE A 1 85 ? -11.029 -5.766 0.393 1.00 93.50 85 ILE A O 1
ATOM 686 N N . SER A 1 86 ? -10.873 -7.998 0.255 1.00 94.25 86 SER A N 1
ATOM 687 C CA . SER A 1 86 ? -11.208 -8.235 1.662 1.00 94.25 86 SER A CA 1
ATOM 688 C C . SER A 1 86 ? -10.177 -7.603 2.602 1.00 94.25 86 SER A C 1
ATOM 690 O O . SER A 1 86 ? -10.546 -6.957 3.584 1.00 94.25 86 SER A O 1
ATOM 692 N N . ALA A 1 87 ? -8.888 -7.746 2.286 1.00 93.69 87 ALA A N 1
ATOM 693 C CA . ALA A 1 87 ? -7.797 -7.127 3.031 1.00 93.69 87 ALA A CA 1
ATOM 694 C C . ALA A 1 87 ? -7.845 -5.591 2.942 1.00 93.69 87 ALA A C 1
ATOM 696 O O . ALA A 1 87 ? -7.747 -4.910 3.960 1.00 93.69 87 ALA A O 1
ATOM 697 N N . PHE A 1 88 ? -8.084 -5.044 1.750 1.00 92.06 88 PHE A N 1
ATOM 698 C CA . PHE A 1 88 ? -8.219 -3.606 1.531 1.00 92.06 88 PHE A CA 1
ATOM 699 C C . PHE A 1 88 ? -9.391 -3.009 2.319 1.00 92.06 88 PHE A C 1
ATOM 701 O O . PHE A 1 88 ? -9.233 -1.994 2.995 1.00 92.06 88 PHE A O 1
ATOM 708 N N . ILE A 1 89 ? -10.559 -3.655 2.300 1.00 92.06 89 ILE A N 1
ATOM 709 C CA . ILE A 1 89 ? -11.719 -3.179 3.061 1.00 92.06 89 ILE A CA 1
ATOM 710 C C . ILE A 1 89 ? -11.424 -3.207 4.563 1.00 92.06 89 ILE A C 1
ATOM 712 O O . ILE A 1 89 ? -11.699 -2.238 5.272 1.00 92.06 89 ILE A O 1
ATOM 716 N N . ARG A 1 90 ? -10.839 -4.305 5.054 1.00 93.25 90 ARG A N 1
ATOM 717 C CA . ARG A 1 90 ? -10.580 -4.503 6.483 1.00 93.25 90 ARG A CA 1
ATOM 718 C C . ARG A 1 90 ? -9.530 -3.544 7.039 1.00 93.25 90 ARG A C 1
ATOM 720 O O . ARG A 1 90 ? -9.711 -3.035 8.146 1.00 93.25 90 ARG A O 1
ATOM 727 N N . GLU A 1 91 ? -8.450 -3.313 6.304 1.00 91.38 91 GLU A N 1
ATOM 728 C CA . GLU A 1 91 ? -7.316 -2.528 6.800 1.00 91.38 91 GLU A CA 1
ATOM 729 C C . GLU A 1 91 ? -7.389 -1.056 6.387 1.00 91.38 91 GLU A C 1
ATOM 731 O O . GLU A 1 91 ? -6.993 -0.187 7.156 1.00 91.38 91 GLU A O 1
ATOM 736 N N . VAL A 1 92 ? -7.942 -0.740 5.213 1.00 90.25 92 VAL A N 1
ATOM 737 C CA . VAL A 1 92 ? -7.947 0.634 4.689 1.00 90.25 92 VAL A CA 1
ATOM 738 C C . VAL A 1 92 ? -9.318 1.276 4.837 1.00 90.25 92 VAL A C 1
ATOM 740 O O . VAL A 1 92 ? -9.448 2.265 5.562 1.00 90.25 92 VAL A O 1
ATOM 743 N N . VAL A 1 93 ? -10.347 0.702 4.206 1.00 88.69 93 VAL A N 1
ATOM 744 C CA . VAL A 1 93 ? -11.691 1.310 4.146 1.00 88.69 93 VAL A CA 1
ATOM 745 C C . VAL A 1 93 ? -12.326 1.415 5.525 1.00 88.69 93 VAL A C 1
ATOM 747 O O . VAL A 1 93 ? -12.927 2.432 5.852 1.00 88.69 93 VAL A O 1
ATOM 750 N N . ARG A 1 94 ? -12.163 0.394 6.368 1.00 88.31 94 ARG A N 1
ATOM 751 C CA . ARG A 1 94 ? -12.675 0.412 7.743 1.00 88.31 94 ARG A CA 1
ATOM 752 C C . ARG A 1 94 ? -12.106 1.571 8.566 1.00 88.31 94 ARG A C 1
ATOM 754 O O . ARG A 1 94 ? -12.813 2.106 9.410 1.00 88.31 94 ARG A O 1
ATOM 761 N N . LEU A 1 95 ? -10.840 1.929 8.347 1.00 87.25 95 LEU A N 1
ATOM 762 C CA . LEU A 1 95 ? -10.155 2.967 9.120 1.00 87.25 95 LEU A CA 1
ATOM 763 C C . LEU A 1 95 ? -10.365 4.375 8.543 1.00 87.25 95 LEU A C 1
ATOM 765 O O . LEU A 1 95 ? -10.360 5.342 9.298 1.00 87.25 95 LEU A O 1
ATOM 769 N N . HIS A 1 96 ? -10.550 4.497 7.227 1.00 86.00 96 HIS A N 1
ATOM 770 C CA . HIS A 1 96 ? -10.492 5.790 6.535 1.00 86.0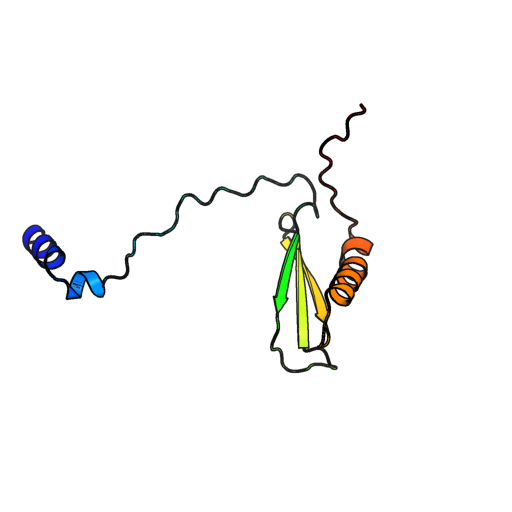0 96 HIS A CA 1
ATOM 771 C C . HIS A 1 96 ? -11.735 6.135 5.708 1.00 86.00 96 HIS A C 1
ATOM 773 O O . HIS A 1 96 ? -11.859 7.259 5.225 1.00 86.00 96 HIS A O 1
ATOM 779 N N . GLY A 1 97 ? -12.655 5.186 5.538 1.00 82.38 97 GLY A N 1
ATOM 780 C CA . GLY A 1 97 ? -13.735 5.277 4.564 1.00 82.38 97 GLY A CA 1
ATOM 781 C C . GLY A 1 97 ? -13.236 5.142 3.122 1.00 82.38 97 GLY A C 1
ATOM 782 O O . GLY A 1 97 ? -12.078 4.812 2.863 1.00 82.38 97 GLY A O 1
ATOM 783 N N . LEU A 1 98 ? -14.136 5.383 2.169 1.00 76.50 98 LEU A N 1
ATOM 784 C CA . LEU A 1 98 ? -13.796 5.538 0.756 1.00 76.50 98 LEU A CA 1
ATOM 785 C C . LEU A 1 98 ? -13.901 7.017 0.395 1.00 76.50 98 LEU A C 1
ATOM 787 O O . LEU A 1 98 ? -14.950 7.629 0.600 1.00 76.50 98 LEU A O 1
ATOM 791 N N . GLY A 1 99 ? -12.828 7.584 -0.159 1.00 66.50 99 GLY A N 1
ATOM 792 C CA . GLY A 1 99 ? -12.857 8.915 -0.752 1.00 66.50 99 GLY A CA 1
ATOM 793 C C . GLY A 1 99 ? -13.648 8.873 -2.053 1.00 66.50 99 GLY A C 1
ATOM 794 O O . GLY A 1 99 ? -13.082 8.709 -3.129 1.00 66.50 99 GLY A O 1
ATOM 795 N N . THR A 1 100 ? -14.974 8.963 -1.979 1.00 59.09 100 THR A N 1
ATOM 796 C CA . THR A 1 100 ? -15.791 9.117 -3.182 1.00 59.09 100 THR A CA 1
ATOM 797 C C . THR A 1 100 ? -15.562 10.515 -3.733 1.00 59.09 100 THR A C 1
ATOM 799 O O . THR A 1 100 ? -15.959 11.500 -3.104 1.00 59.09 100 THR A O 1
ATOM 802 N N . ARG A 1 101 ? -14.948 10.601 -4.916 1.00 53.22 101 ARG A N 1
ATOM 803 C CA . ARG A 1 101 ? -14.924 11.815 -5.731 1.00 53.22 101 ARG A CA 1
ATOM 804 C C . ARG A 1 101 ? -16.375 12.190 -6.041 1.00 53.22 101 ARG A C 1
ATOM 806 O O . ARG A 1 101 ? -17.016 11.590 -6.899 1.00 53.22 101 ARG A O 1
ATOM 813 N N . GLY A 1 102 ? -16.912 13.122 -5.261 1.00 51.06 102 GLY A N 1
ATOM 814 C CA . GLY A 1 102 ? -18.273 13.622 -5.393 1.00 51.06 102 GLY A CA 1
ATOM 815 C C . GLY A 1 102 ? -18.410 14.522 -6.614 1.00 51.06 102 GLY A C 1
ATOM 816 O O . GLY A 1 102 ? -18.571 15.729 -6.465 1.00 51.06 102 GLY A O 1
ATOM 817 N N . ASP A 1 103 ? -18.367 13.944 -7.811 1.00 46.03 103 ASP A N 1
ATOM 818 C CA . ASP A 1 103 ? -18.862 14.615 -9.007 1.00 46.03 103 ASP A CA 1
ATOM 819 C C . ASP A 1 103 ? -20.382 14.415 -9.064 1.00 46.03 103 ASP A C 1
ATOM 821 O O . ASP A 1 103 ? -20.879 13.380 -9.494 1.00 46.03 103 ASP A O 1
ATOM 825 N N . ASN A 1 104 ? -21.107 15.410 -8.548 1.00 43.62 104 ASN A N 1
ATOM 826 C CA . ASN A 1 104 ? -22.476 15.793 -8.906 1.00 43.62 104 ASN A CA 1
ATOM 827 C C . ASN A 1 104 ? -23.327 14.738 -9.651 1.00 43.62 104 ASN A C 1
ATOM 829 O O . ASN A 1 104 ? -23.533 14.853 -10.859 1.00 43.62 104 ASN A O 1
ATOM 833 N N . ILE A 1 105 ? -23.990 13.840 -8.917 1.00 46.88 105 ILE A N 1
ATOM 834 C CA . ILE A 1 105 ? -25.331 13.398 -9.330 1.00 46.88 105 ILE A CA 1
ATOM 835 C C . ILE A 1 105 ? -26.281 14.519 -8.903 1.00 46.88 105 ILE A C 1
ATOM 837 O O . ILE A 1 105 ? -26.898 14.494 -7.839 1.00 46.88 105 ILE A O 1
ATOM 841 N N . ARG A 1 106 ? -26.308 15.583 -9.710 1.00 45.00 106 ARG A N 1
ATOM 842 C CA . ARG A 1 106 ? -27.426 16.520 -9.707 1.00 45.00 106 ARG A CA 1
ATOM 843 C C . ARG A 1 106 ? -28.613 15.801 -10.338 1.00 45.00 106 ARG A C 1
ATOM 845 O O . ARG A 1 106 ? -28.475 15.168 -11.376 1.00 45.00 106 ARG A O 1
AT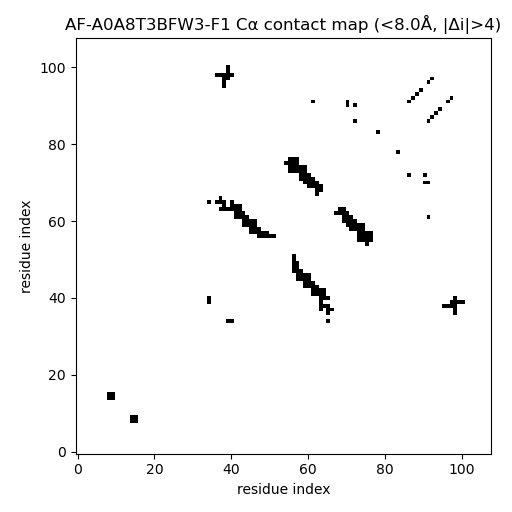OM 852 N N . GLN A 1 107 ? -29.730 15.901 -9.631 1.00 36.50 107 GLN A N 1
ATOM 853 C CA . GLN A 1 107 ? -31.071 15.459 -9.990 1.00 36.50 107 GLN A CA 1
ATOM 854 C C . GLN A 1 107 ? -31.402 15.660 -11.477 1.00 36.50 107 GLN A C 1
ATOM 856 O O . GLN A 1 107 ? -31.083 16.703 -12.051 1.00 36.50 107 GLN A O 1
ATOM 861 N N . GLY A 1 108 ? -32.103 14.673 -12.029 1.00 38.81 108 GLY A N 1
ATOM 862 C CA . GLY A 1 108 ? -32.761 14.672 -13.332 1.00 38.81 108 GLY A CA 1
ATOM 863 C C . GLY A 1 108 ? -33.523 13.373 -13.495 1.00 38.81 108 GLY A C 1
ATOM 864 O O . GLY A 1 108 ? -32.852 12.373 -13.823 1.00 38.81 108 GLY A O 1
#

Secondary structure (DSSP, 8-state):
-HHHHHHHHHH-HHHHHHS----------PPPP--SSTTSSEEEEEE-SPPPBTTB-EEEEEEETTT--EEEEEEPSSP-HHHHHHHHIIIIIHHH------------